Protein AF-A0A7R9Q9K4-F1 (afdb_monomer)

InterPro domains:
  IPR001978 Troponin [PF00992] (54-96)
  IPR038077 Troponin domain superfamily [G3DSA:1.20.5.350] (39-99)
  IPR038077 Troponin domain superfamily [SSF90250] (44-90)
  IPR050875 Troponin I [PTHR13738] (12-94)

Organism: NCBI:txid1979941

Mean predicted aligned error: 14.1 Å

Foldseek 3Di:
DVVVVVVVVVVVVVVVVVVVVVVVVVVVVVVVVVLVVVQVVVPPPDHSDDPVRVVVVVVVVVVVVVVVVVVVVVVVVVVVVVVCCVPVPDDDDCVDPDD

Structure (mmCIF, N/CA/C/O backbone):
data_AF-A0A7R9Q9K4-F1
#
_entry.id   AF-A0A7R9Q9K4-F1
#
loop_
_atom_site.group_PDB
_atom_site.id
_atom_site.type_symbol
_atom_site.label_atom_id
_atom_site.label_alt_id
_atom_site.label_comp_id
_atom_site.label_asym_id
_atom_site.label_entity_id
_atom_site.label_seq_id
_atom_site.pdbx_PDB_ins_code
_atom_site.Cartn_x
_atom_site.Cartn_y
_atom_site.Cartn_z
_atom_site.occupancy
_atom_site.B_iso_or_equiv
_atom_site.auth_seq_id
_atom_site.auth_comp_id
_atom_site.auth_asym_id
_atom_site.auth_atom_id
_atom_site.pdbx_PDB_model_num
ATOM 1 N N . MET A 1 1 ? 48.669 -16.720 12.145 1.00 60.19 1 MET A N 1
ATOM 2 C CA . MET A 1 1 ? 48.448 -16.623 10.674 1.00 60.19 1 MET A CA 1
ATOM 3 C C . MET A 1 1 ? 47.084 -17.123 10.159 1.00 60.19 1 MET A C 1
ATOM 5 O O . MET A 1 1 ? 46.622 -16.596 9.154 1.00 60.19 1 MET A O 1
ATOM 9 N N . LYS A 1 2 ? 46.405 -18.098 10.791 1.00 62.81 2 LYS A N 1
ATOM 10 C CA . LYS A 1 2 ? 45.112 -18.644 10.305 1.00 62.81 2 LYS A CA 1
ATOM 11 C C . LYS A 1 2 ? 43.936 -17.646 10.379 1.00 62.81 2 LYS A C 1
ATOM 13 O O . LYS A 1 2 ? 43.110 -17.607 9.475 1.00 62.81 2 LYS A O 1
ATOM 18 N N . TRP A 1 3 ? 43.912 -16.782 11.397 1.00 67.88 3 TRP A N 1
ATOM 19 C CA . TRP A 1 3 ? 42.855 -15.780 11.618 1.00 67.88 3 TRP A CA 1
ATOM 20 C C . TRP A 1 3 ? 42.795 -14.690 10.530 1.00 67.88 3 TRP A C 1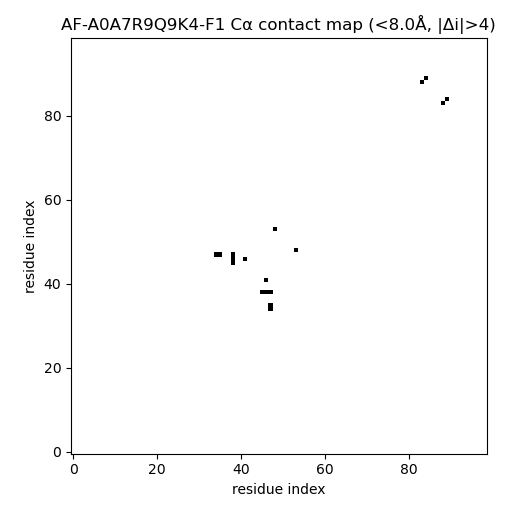
ATOM 22 O O . TRP A 1 3 ? 41.719 -14.340 10.054 1.00 67.88 3 TRP A O 1
ATOM 32 N N . VAL A 1 4 ? 43.955 -14.234 10.044 1.00 79.19 4 VAL A N 1
ATOM 33 C CA . VAL A 1 4 ? 44.054 -13.229 8.967 1.00 79.19 4 VAL A CA 1
ATOM 34 C C . VAL A 1 4 ? 43.469 -13.755 7.651 1.00 79.19 4 VAL A C 1
ATOM 36 O O . VAL A 1 4 ? 42.757 -13.033 6.957 1.00 79.19 4 VAL A O 1
ATOM 39 N N . ARG A 1 5 ? 43.701 -15.037 7.326 1.00 77.88 5 ARG A N 1
ATOM 40 C CA . ARG A 1 5 ? 43.128 -15.669 6.124 1.00 77.88 5 ARG A CA 1
ATOM 41 C C . ARG A 1 5 ? 41.606 -15.779 6.200 1.00 77.88 5 ARG A C 1
ATOM 43 O O . ARG A 1 5 ? 40.938 -15.515 5.208 1.00 77.88 5 ARG A O 1
ATOM 50 N N . ILE A 1 6 ? 41.063 -16.113 7.373 1.00 79.88 6 ILE A N 1
ATOM 51 C CA . ILE A 1 6 ? 39.611 -16.192 7.592 1.00 79.88 6 ILE A CA 1
ATOM 52 C C . ILE A 1 6 ? 38.967 -14.813 7.414 1.00 79.88 6 ILE A C 1
ATOM 54 O O . ILE A 1 6 ? 37.938 -14.699 6.753 1.00 79.88 6 ILE A O 1
ATOM 58 N N . ASN A 1 7 ? 39.578 -13.759 7.957 1.00 82.88 7 ASN A N 1
ATOM 59 C CA . ASN A 1 7 ? 39.040 -12.406 7.829 1.00 82.88 7 ASN A CA 1
ATOM 60 C C . ASN A 1 7 ? 39.090 -11.906 6.373 1.00 82.88 7 ASN A C 1
ATOM 62 O O . ASN A 1 7 ? 38.105 -11.386 5.854 1.00 82.88 7 ASN A O 1
ATOM 66 N N . LYS A 1 8 ? 40.191 -12.177 5.661 1.00 80.50 8 LYS A N 1
ATOM 67 C CA . LYS A 1 8 ? 40.324 -11.844 4.236 1.00 80.50 8 LYS A CA 1
ATOM 68 C C . LYS A 1 8 ? 39.328 -12.605 3.353 1.00 80.50 8 LYS A C 1
ATOM 70 O O . LYS A 1 8 ? 38.751 -12.017 2.446 1.00 80.50 8 LYS A O 1
ATOM 75 N N . ALA A 1 9 ? 39.058 -13.877 3.655 1.00 77.62 9 ALA A N 1
ATOM 76 C CA . ALA A 1 9 ? 38.014 -14.643 2.974 1.00 77.62 9 ALA A CA 1
ATOM 77 C C . ALA A 1 9 ? 36.620 -14.030 3.198 1.00 77.62 9 ALA A C 1
ATOM 79 O O . ALA A 1 9 ? 35.885 -13.829 2.237 1.00 77.62 9 ALA A O 1
ATOM 80 N N . LYS A 1 10 ? 36.282 -13.644 4.438 1.00 74.62 10 LYS A N 1
ATOM 81 C CA . LYS A 1 10 ? 35.009 -12.967 4.748 1.00 74.62 10 LYS A CA 1
ATOM 82 C C . LYS A 1 10 ? 34.863 -11.622 4.026 1.00 74.62 10 LYS A C 1
ATOM 84 O O . LYS A 1 10 ? 33.794 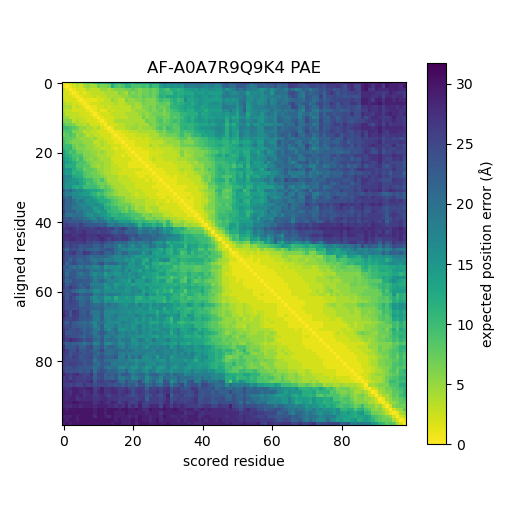-11.333 3.497 1.00 74.62 10 LYS A O 1
ATOM 89 N N . GLN A 1 11 ? 35.929 -10.823 3.964 1.00 73.44 11 GLN A N 1
ATOM 90 C CA . GLN A 1 11 ? 35.927 -9.561 3.217 1.00 73.44 11 GLN A CA 1
ATOM 91 C C . GLN A 1 11 ? 35.735 -9.778 1.709 1.00 73.44 11 GLN A C 1
ATOM 93 O O . GLN A 1 11 ? 34.960 -9.053 1.088 1.00 73.44 11 GLN A O 1
ATOM 98 N N . ASN A 1 12 ? 36.373 -10.800 1.133 1.00 76.56 12 ASN A N 1
ATOM 99 C CA . ASN A 1 12 ? 36.217 -11.138 -0.282 1.00 76.56 12 ASN A CA 1
ATOM 100 C C . ASN A 1 12 ? 34.797 -11.621 -0.616 1.00 76.56 12 ASN A C 1
ATOM 102 O O . ASN A 1 12 ? 34.240 -11.170 -1.612 1.00 76.56 12 ASN A O 1
ATOM 106 N N . LEU A 1 13 ? 34.187 -12.466 0.228 1.00 70.25 13 LEU A N 1
ATOM 107 C CA . LEU A 1 13 ? 32.785 -12.875 0.061 1.00 70.25 13 LEU A CA 1
ATOM 108 C C . LEU A 1 13 ? 31.840 -11.663 0.098 1.00 70.25 13 LEU A C 1
ATOM 110 O O . LEU A 1 13 ? 31.021 -11.505 -0.803 1.00 70.25 13 LEU A O 1
ATOM 114 N N . SER A 1 14 ? 32.013 -10.759 1.068 1.00 79.75 14 SER A N 1
ATOM 115 C CA . SER A 1 14 ? 31.197 -9.539 1.165 1.00 79.75 14 SER A CA 1
ATOM 116 C C . SER A 1 14 ? 31.374 -8.607 -0.042 1.00 79.75 14 SER A C 1
ATOM 118 O O . SER A 1 14 ? 30.412 -7.996 -0.510 1.00 79.75 14 SER A O 1
ATOM 120 N N . ALA A 1 15 ? 32.591 -8.501 -0.580 1.00 80.88 15 ALA A N 1
ATOM 121 C CA . ALA A 1 15 ? 32.851 -7.736 -1.795 1.00 80.88 15 ALA A CA 1
ATOM 122 C C . ALA A 1 15 ? 32.187 -8.380 -3.023 1.00 80.88 15 ALA A C 1
ATOM 124 O O . ALA A 1 15 ? 31.613 -7.680 -3.854 1.00 80.88 15 ALA A O 1
ATOM 125 N N . GLU A 1 16 ? 32.210 -9.706 -3.129 1.00 80.38 16 GLU A N 1
ATOM 126 C CA . GLU A 1 16 ? 31.570 -10.436 -4.223 1.00 80.38 16 GLU A CA 1
ATOM 127 C C . GLU A 1 16 ? 30.035 -10.329 -4.174 1.00 80.38 16 GLU A C 1
ATOM 129 O O . GLU A 1 16 ? 29.387 -10.169 -5.211 1.00 80.38 16 GLU A O 1
ATOM 134 N N . GLU A 1 17 ? 29.442 -10.343 -2.979 1.00 81.38 17 GLU A N 1
ATOM 135 C CA . GLU A 1 17 ? 28.007 -10.110 -2.772 1.00 81.38 17 GLU A CA 1
ATOM 136 C C . GLU A 1 17 ? 27.583 -8.700 -3.191 1.00 81.38 17 GLU A C 1
ATOM 138 O O . GLU A 1 17 ? 26.568 -8.543 -3.876 1.00 81.38 17 GLU A O 1
ATOM 143 N N . LYS A 1 18 ? 28.381 -7.683 -2.845 1.00 81.00 18 LYS A N 1
ATOM 144 C CA . LYS A 1 18 ? 28.151 -6.294 -3.270 1.00 81.00 18 LYS A CA 1
ATOM 145 C C . LYS A 1 18 ? 28.231 -6.149 -4.787 1.00 81.00 18 LYS A C 1
ATOM 147 O O . LYS A 1 18 ? 27.312 -5.597 -5.381 1.00 81.00 18 LYS A O 1
ATOM 152 N N . ARG A 1 19 ? 29.234 -6.753 -5.433 1.00 82.75 19 ARG A N 1
ATOM 153 C CA . ARG A 1 19 ? 29.349 -6.759 -6.905 1.00 82.75 19 ARG A CA 1
ATOM 154 C C . ARG A 1 19 ? 28.151 -7.441 -7.568 1.00 82.75 19 ARG A C 1
ATOM 156 O O . ARG A 1 19 ? 27.561 -6.892 -8.491 1.00 82.75 19 ARG A O 1
ATOM 163 N N . LYS A 1 20 ? 27.706 -8.588 -7.041 1.00 84.25 20 LYS A N 1
ATOM 164 C CA . LYS A 1 20 ? 26.491 -9.269 -7.524 1.00 84.25 20 LYS A CA 1
ATOM 165 C C . LYS A 1 20 ? 25.228 -8.425 -7.327 1.00 84.25 20 LYS A C 1
ATOM 167 O O . LYS A 1 20 ? 24.303 -8.533 -8.133 1.00 84.25 20 LYS A O 1
ATOM 172 N N . ALA A 1 21 ? 25.142 -7.631 -6.261 1.00 78.88 21 ALA A N 1
ATOM 173 C CA . ALA A 1 21 ? 24.024 -6.719 -6.026 1.00 78.88 21 ALA A CA 1
ATOM 174 C C . ALA A 1 21 ? 24.042 -5.538 -7.010 1.00 78.88 21 ALA A C 1
ATOM 176 O O . ALA A 1 21 ? 23.019 -5.266 -7.638 1.00 78.88 21 ALA A O 1
ATOM 177 N N . GLU A 1 22 ? 25.205 -4.923 -7.219 1.00 84.44 22 GLU A N 1
ATOM 178 C CA . GLU A 1 22 ? 25.422 -3.833 -8.177 1.00 84.44 22 GLU A CA 1
ATOM 179 C C . GLU A 1 22 ? 25.148 -4.275 -9.621 1.00 84.44 22 GLU A C 1
ATOM 181 O O . GLU A 1 22 ? 24.472 -3.570 -10.368 1.00 84.44 22 GLU A O 1
ATOM 186 N N . ASP A 1 23 ? 25.573 -5.480 -10.008 1.00 83.88 23 ASP A N 1
ATOM 187 C CA . ASP A 1 23 ? 25.289 -6.039 -11.334 1.00 83.88 23 ASP A CA 1
ATOM 188 C C . ASP A 1 23 ? 23.789 -6.282 -11.540 1.00 83.88 23 ASP A C 1
ATOM 190 O O . ASP A 1 23 ? 23.241 -6.040 -12.621 1.00 83.88 23 ASP A O 1
ATOM 194 N N . LYS A 1 24 ? 23.087 -6.748 -10.499 1.00 81.06 24 LYS A N 1
ATOM 195 C CA . LYS A 1 24 ? 21.624 -6.893 -10.529 1.00 81.06 24 LYS A CA 1
ATOM 196 C C . LYS A 1 24 ? 20.936 -5.533 -10.615 1.00 81.06 24 LYS A C 1
ATOM 198 O O . LYS A 1 24 ? 19.917 -5.420 -11.296 1.00 81.06 24 LYS A O 1
ATOM 203 N N . GLU A 1 25 ? 21.451 -4.524 -9.926 1.00 85.94 25 GLU A N 1
ATOM 204 C CA . GLU A 1 25 ? 20.906 -3.170 -9.942 1.00 85.94 25 GLU A CA 1
ATOM 205 C C . GLU A 1 25 ? 21.128 -2.483 -11.291 1.00 85.94 25 GLU A C 1
ATOM 207 O O . GLU A 1 25 ? 20.166 -1.961 -11.855 1.00 85.94 25 GLU A O 1
ATOM 212 N N . ARG A 1 26 ? 22.324 -2.602 -11.884 1.00 88.31 26 ARG A N 1
ATOM 213 C CA . ARG A 1 26 ? 22.596 -2.162 -13.262 1.00 88.31 26 ARG A CA 1
ATOM 214 C C . ARG A 1 26 ? 21.640 -2.800 -14.255 1.00 88.31 26 ARG A C 1
ATOM 216 O O . ARG A 1 26 ? 20.999 -2.080 -15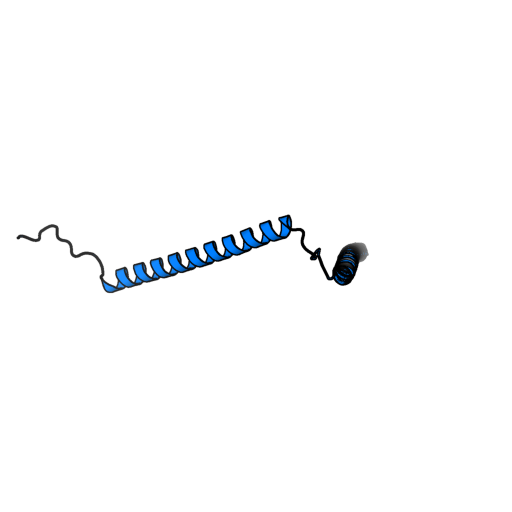.012 1.00 88.31 26 ARG A O 1
ATOM 223 N N . LYS A 1 27 ? 21.470 -4.126 -14.207 1.00 85.81 27 LYS A N 1
ATOM 224 C CA . LYS A 1 27 ? 20.534 -4.838 -15.096 1.00 85.81 27 LYS A CA 1
ATOM 225 C C . LYS A 1 27 ? 19.093 -4.355 -14.915 1.00 85.81 27 LYS A C 1
ATOM 227 O O . LYS A 1 27 ? 18.368 -4.187 -15.891 1.00 85.81 27 LYS A O 1
ATOM 232 N N . LYS A 1 28 ? 18.658 -4.092 -13.678 1.00 81.56 28 LYS A N 1
ATOM 233 C CA . LYS A 1 28 ? 17.324 -3.525 -13.405 1.00 81.56 28 LYS A CA 1
ATOM 234 C C . LYS A 1 28 ? 17.185 -2.096 -13.934 1.00 81.56 28 LYS A C 1
ATOM 236 O O . LYS A 1 28 ? 16.134 -1.766 -14.483 1.00 81.56 28 LYS A O 1
ATOM 241 N N . ALA A 1 29 ? 18.210 -1.263 -13.772 1.00 83.44 29 ALA A N 1
ATOM 242 C CA . ALA A 1 29 ? 18.230 0.115 -14.251 1.00 83.44 29 ALA A CA 1
ATOM 243 C C . ALA A 1 29 ? 18.219 0.179 -15.784 1.00 83.44 29 ALA A C 1
ATOM 245 O O . ALA A 1 29 ? 17.439 0.936 -16.353 1.00 83.44 29 ALA A O 1
ATOM 246 N N . GLU A 1 30 ? 18.986 -0.682 -16.449 1.00 85.81 30 GLU A N 1
ATOM 247 C CA . GLU A 1 30 ? 19.013 -0.810 -17.908 1.00 85.81 30 GLU A CA 1
ATOM 248 C C . GLU A 1 30 ? 17.649 -1.249 -18.458 1.00 85.81 30 GLU A C 1
ATOM 250 O O . GLU A 1 30 ? 17.092 -0.615 -19.356 1.00 85.81 30 GLU A O 1
ATOM 255 N N . VAL A 1 31 ? 17.042 -2.280 -17.858 1.00 81.88 31 VAL A N 1
ATOM 256 C CA . VAL A 1 31 ? 15.687 -2.720 -18.225 1.00 81.88 31 VAL A CA 1
ATOM 257 C C . VAL A 1 31 ? 14.673 -1.591 -18.025 1.00 81.88 31 VAL A C 1
ATOM 259 O O . VAL A 1 31 ? 13.774 -1.420 -18.850 1.00 81.88 31 VAL A O 1
ATOM 262 N N . ARG A 1 32 ? 14.813 -0.798 -16.958 1.00 79.25 32 ARG A N 1
ATOM 263 C CA . ARG A 1 32 ? 13.946 0.354 -16.686 1.00 79.25 32 ARG A CA 1
ATOM 264 C C . ARG A 1 32 ? 14.121 1.457 -17.731 1.00 79.25 32 ARG A C 1
ATOM 266 O O . ARG A 1 32 ? 13.111 1.934 -18.242 1.00 79.25 32 ARG A O 1
ATOM 273 N N . ALA A 1 33 ? 15.358 1.803 -18.075 1.00 82.38 33 ALA A N 1
ATOM 274 C CA . ALA A 1 33 ? 15.678 2.812 -19.080 1.00 82.38 33 ALA A CA 1
ATOM 275 C C . ALA A 1 33 ? 15.134 2.415 -20.461 1.00 82.38 33 ALA A C 1
ATOM 277 O O . ALA A 1 33 ? 14.415 3.192 -21.086 1.00 82.38 33 ALA A O 1
ATOM 278 N N . ARG A 1 34 ? 15.343 1.158 -20.877 1.00 81.75 34 ARG A N 1
ATOM 279 C CA . ARG A 1 34 ? 14.818 0.621 -22.144 1.00 81.75 34 ARG A CA 1
ATOM 280 C C . ARG A 1 34 ? 13.289 0.677 -22.218 1.00 81.75 34 ARG A C 1
ATOM 282 O O . ARG A 1 34 ? 12.716 0.986 -23.261 1.00 81.75 34 ARG A O 1
ATOM 289 N N . LEU A 1 35 ? 12.607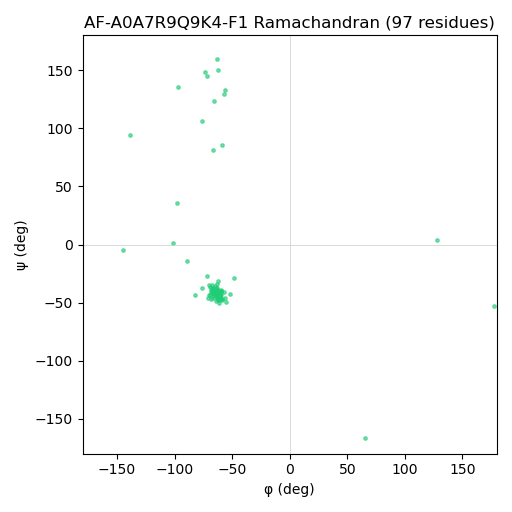 0.360 -21.114 1.00 71.81 35 LEU A N 1
ATOM 290 C CA . LEU A 1 35 ? 11.144 0.430 -21.046 1.00 71.81 35 LEU A CA 1
ATOM 291 C C . LEU A 1 35 ? 10.627 1.875 -21.060 1.00 71.81 35 LEU A C 1
ATOM 293 O O . LEU A 1 35 ? 9.565 2.131 -21.630 1.00 71.81 35 LEU A O 1
ATOM 297 N N . GLU A 1 36 ? 11.351 2.808 -20.445 1.00 71.25 36 GLU A N 1
ATOM 298 C CA . GLU A 1 36 ? 11.009 4.229 -20.447 1.00 71.25 36 GLU A CA 1
ATOM 299 C C . GLU A 1 36 ? 11.184 4.852 -21.837 1.00 71.25 36 GLU A C 1
ATOM 301 O O . GLU A 1 36 ? 10.295 5.561 -22.310 1.00 71.25 36 GLU A O 1
ATOM 306 N N . GLU A 1 37 ? 12.272 4.530 -22.530 1.00 73.19 37 GLU A N 1
ATOM 307 C CA . GLU A 1 37 ? 12.544 4.984 -23.894 1.00 73.19 37 GLU A CA 1
ATOM 308 C C . GLU A 1 37 ? 11.493 4.461 -24.888 1.00 73.19 37 GLU A C 1
ATOM 310 O O . GLU A 1 37 ? 10.882 5.239 -25.627 1.00 73.19 37 GLU A O 1
ATOM 315 N N . ALA A 1 38 ? 11.160 3.167 -24.817 1.00 70.31 38 ALA A N 1
ATOM 316 C CA . ALA A 1 38 ? 10.098 2.572 -25.630 1.00 70.31 38 ALA A CA 1
ATOM 317 C C . ALA A 1 38 ? 8.707 3.175 -25.340 1.00 70.31 38 ALA A C 1
ATOM 319 O O . ALA A 1 38 ? 7.861 3.254 -26.236 1.00 70.31 38 ALA A O 1
ATOM 320 N N . ALA A 1 39 ? 8.452 3.612 -24.102 1.00 64.94 39 ALA A N 1
ATOM 321 C CA . ALA A 1 39 ? 7.214 4.295 -23.727 1.00 64.94 39 ALA A CA 1
ATOM 322 C C . ALA A 1 39 ? 7.183 5.757 -24.207 1.00 64.94 39 ALA A C 1
ATOM 324 O O . ALA A 1 39 ? 6.131 6.226 -24.648 1.00 64.94 39 ALA A O 1
ATOM 325 N N . ARG A 1 40 ? 8.323 6.464 -24.176 1.00 63.66 40 ARG A N 1
ATOM 326 C CA . ARG A 1 40 ? 8.476 7.829 -24.716 1.00 63.66 40 ARG A CA 1
ATOM 327 C C . ARG A 1 40 ? 8.299 7.862 -26.237 1.00 63.66 40 ARG A C 1
ATOM 329 O O . ARG A 1 40 ? 7.700 8.808 -26.740 1.00 63.66 40 ARG A O 1
ATOM 336 N N . ALA A 1 41 ? 8.742 6.825 -26.949 1.00 65.06 41 ALA A N 1
ATOM 337 C CA . ALA A 1 41 ? 8.541 6.684 -28.394 1.00 65.06 41 ALA A CA 1
ATOM 338 C C . ALA A 1 41 ? 7.082 6.355 -28.773 1.00 65.06 41 ALA A C 1
ATOM 340 O O . ALA A 1 41 ? 6.616 6.721 -29.847 1.00 65.06 41 ALA A O 1
ATOM 341 N N . LYS A 1 42 ? 6.317 5.711 -27.877 1.00 61.47 42 LYS A N 1
ATOM 342 C CA . LYS A 1 42 ? 4.893 5.365 -28.074 1.00 61.47 42 LYS A CA 1
ATOM 343 C C . LYS A 1 42 ? 3.934 6.368 -27.424 1.00 61.47 42 LYS A C 1
ATOM 345 O O . LYS A 1 42 ? 2.861 5.983 -26.940 1.00 61.47 42 LYS A O 1
ATOM 350 N N . LYS A 1 43 ? 4.303 7.655 -27.434 1.00 55.53 43 LYS A N 1
ATOM 351 C CA . LYS A 1 43 ? 3.445 8.800 -27.080 1.00 55.53 43 LYS A CA 1
ATOM 352 C C . LYS A 1 43 ? 2.221 8.834 -27.999 1.00 55.53 43 LYS A C 1
ATOM 354 O O . LYS A 1 43 ? 2.213 9.466 -29.043 1.00 55.53 43 LYS A O 1
ATOM 359 N N . GLY A 1 44 ? 1.186 8.094 -27.627 1.00 58.38 44 GLY A N 1
ATOM 360 C CA . GLY A 1 44 ? -0.080 8.122 -28.342 1.00 58.38 44 GLY A CA 1
ATOM 361 C C . GLY A 1 44 ? -1.105 7.153 -27.784 1.00 58.38 44 GLY A C 1
ATOM 362 O O . GLY A 1 44 ? -2.220 7.572 -27.501 1.00 58.38 44 GLY A O 1
ATOM 363 N N . LYS A 1 45 ? -0.774 5.857 -27.629 1.00 56.97 45 LYS A N 1
ATOM 364 C CA . LYS A 1 45 ? -1.832 4.841 -27.399 1.00 56.97 45 LYS A CA 1
ATOM 365 C C . LYS A 1 45 ? -1.509 3.661 -26.463 1.00 56.97 45 LYS A C 1
ATOM 367 O O . LYS A 1 45 ? -2.416 2.897 -26.149 1.00 56.97 45 LYS A O 1
ATOM 372 N N . LYS A 1 46 ? -0.282 3.496 -25.946 1.00 56.84 46 LYS A N 1
ATOM 373 C CA . LYS A 1 46 ? 0.054 2.421 -24.978 1.00 56.84 46 LYS A CA 1
ATOM 374 C C . LYS A 1 46 ? 0.971 2.946 -23.872 1.00 56.84 46 LYS A C 1
ATOM 376 O O . LYS A 1 46 ? 2.183 2.986 -24.029 1.00 56.84 46 LYS A O 1
ATOM 381 N N . GLY A 1 47 ? 0.377 3.367 -22.755 1.00 66.94 47 GLY A N 1
ATOM 382 C CA . GLY A 1 47 ? 1.132 3.762 -21.563 1.00 66.94 47 GLY A CA 1
ATOM 383 C C . GLY A 1 47 ? 1.940 2.599 -20.971 1.00 66.94 47 GLY A C 1
ATOM 384 O O . GLY A 1 47 ? 1.621 1.435 -21.191 1.00 66.94 47 GLY A O 1
ATOM 385 N N . PHE A 1 48 ? 2.954 2.931 -20.169 1.00 70.81 48 PHE A N 1
ATOM 386 C CA . PHE A 1 48 ? 3.882 2.002 -19.499 1.00 70.81 48 PHE A CA 1
ATOM 387 C C . PHE A 1 48 ? 3.211 0.828 -18.755 1.00 70.81 48 PHE A C 1
ATOM 389 O O . PHE A 1 48 ? 3.782 -0.250 -18.610 1.00 70.81 48 PHE A O 1
ATOM 396 N N . MET A 1 49 ? 1.982 1.022 -18.271 1.00 77.31 49 MET A N 1
ATOM 397 C CA . MET A 1 49 ? 1.193 -0.035 -17.643 1.00 77.31 49 MET A CA 1
ATOM 398 C C . MET A 1 49 ? 0.217 -0.677 -18.625 1.00 77.31 49 MET A C 1
ATOM 400 O O . MET A 1 49 ? -0.561 0.023 -19.276 1.00 77.31 49 MET A O 1
ATOM 404 N N . THR A 1 50 ? 0.151 -2.010 -18.601 1.00 81.38 50 THR A N 1
ATOM 405 C CA . THR A 1 50 ? -0.933 -2.751 -19.252 1.00 81.38 50 THR A CA 1
ATOM 406 C C . THR A 1 50 ? -2.290 -2.404 -18.616 1.00 81.38 50 THR A C 1
ATOM 408 O O . THR A 1 50 ? -2.349 -2.079 -17.418 1.00 81.38 50 THR A O 1
ATOM 411 N N . PRO A 1 51 ? -3.396 -2.460 -19.382 1.00 81.50 51 PRO A N 1
ATOM 412 C CA . PRO A 1 51 ? -4.740 -2.204 -18.862 1.00 81.50 51 PRO A CA 1
ATOM 413 C C . PRO A 1 51 ? -5.080 -3.040 -17.619 1.00 81.50 51 PRO A C 1
ATOM 415 O O . PRO A 1 51 ? -5.570 -2.485 -16.630 1.00 81.50 51 PRO A O 1
ATOM 418 N N . ASP A 1 52 ? -4.718 -4.325 -17.614 1.00 80.44 52 ASP A N 1
ATOM 419 C CA . ASP A 1 52 ? -4.968 -5.245 -16.495 1.00 80.44 52 ASP A CA 1
ATOM 420 C C . ASP A 1 52 ? -4.181 -4.872 -15.245 1.00 80.44 52 ASP A C 1
ATOM 422 O O . ASP A 1 52 ? -4.730 -4.797 -14.141 1.00 80.44 52 ASP A O 1
ATOM 426 N N . ARG A 1 53 ? -2.897 -4.534 -15.410 1.00 82.19 53 ARG A N 1
ATOM 427 C CA . ARG A 1 53 ? -2.057 -4.099 -14.291 1.00 82.19 53 ARG A CA 1
ATOM 428 C C . ARG A 1 53 ? -2.574 -2.788 -13.705 1.00 82.19 53 ARG A C 1
ATOM 430 O O . ARG A 1 53 ? -2.588 -2.626 -12.486 1.00 82.19 53 ARG A O 1
ATOM 437 N N . LYS A 1 54 ? -3.056 -1.869 -14.548 1.00 84.31 54 LYS A N 1
ATOM 438 C CA . LYS A 1 54 ? -3.661 -0.604 -14.107 1.00 84.31 54 LYS A CA 1
ATOM 439 C C . LYS A 1 54 ? -4.995 -0.838 -13.386 1.00 84.31 54 LYS A C 1
ATOM 441 O O . LYS A 1 54 ? -5.268 -0.187 -12.379 1.00 84.31 54 LYS A O 1
ATOM 446 N N . LYS A 1 55 ? -5.823 -1.783 -13.852 1.00 87.12 55 LYS A N 1
ATOM 447 C CA . LYS A 1 55 ? -7.057 -2.213 -13.167 1.00 87.12 55 LYS A CA 1
ATOM 448 C C . LYS A 1 55 ? -6.748 -2.793 -11.780 1.00 87.12 55 LYS A C 1
ATOM 450 O O . LYS A 1 55 ? -7.356 -2.350 -10.806 1.00 87.12 55 LYS A O 1
ATOM 455 N N . LYS A 1 56 ? -5.755 -3.683 -11.674 1.00 92.69 56 LYS A N 1
ATOM 456 C CA . LYS A 1 56 ? -5.308 -4.269 -10.399 1.00 92.69 56 LYS A CA 1
ATOM 457 C C . LYS A 1 56 ? -4.775 -3.211 -9.431 1.00 92.69 56 LYS A C 1
ATOM 459 O O . LYS A 1 56 ? -5.213 -3.174 -8.285 1.00 92.69 56 LYS A O 1
ATOM 464 N N . LEU A 1 57 ? -3.908 -2.310 -9.899 1.00 93.31 57 LEU A N 1
ATOM 465 C CA . LEU A 1 57 ? -3.353 -1.235 -9.071 1.00 93.31 57 LEU A CA 1
ATOM 466 C C . LEU A 1 57 ? -4.451 -0.330 -8.499 1.00 93.31 57 LEU A C 1
ATOM 468 O O . LEU A 1 57 ? -4.473 -0.074 -7.300 1.00 93.31 57 LEU A O 1
ATOM 472 N N . ARG A 1 58 ? -5.408 0.096 -9.333 1.00 94.44 58 ARG A N 1
ATOM 473 C CA . ARG A 1 58 ? -6.543 0.915 -8.876 1.00 94.44 58 ARG A CA 1
ATOM 474 C C . ARG A 1 58 ? -7.381 0.213 -7.811 1.00 94.44 58 ARG A C 1
ATOM 476 O O . ARG A 1 58 ? -7.807 0.860 -6.863 1.00 94.44 58 ARG A O 1
ATOM 483 N N . SER A 1 59 ? -7.614 -1.092 -7.954 1.00 94.00 59 SER A N 1
ATOM 484 C CA . SER A 1 59 ? -8.336 -1.867 -6.941 1.00 94.00 59 SER A CA 1
ATOM 485 C C . SER A 1 59 ? -7.583 -1.900 -5.609 1.00 94.00 59 SER A C 1
ATOM 487 O O . SER A 1 59 ? -8.195 -1.647 -4.576 1.00 94.00 59 SER A O 1
ATOM 489 N N . LEU A 1 60 ? -6.267 -2.142 -5.627 1.00 95.88 60 LEU A N 1
ATOM 490 C CA . LEU A 1 60 ? -5.443 -2.172 -4.413 1.00 95.88 60 LEU A CA 1
ATOM 491 C C . LEU A 1 60 ? -5.427 -0.822 -3.690 1.00 95.88 60 LEU A C 1
ATOM 493 O O . LEU A 1 60 ? -5.611 -0.783 -2.479 1.00 95.88 60 LEU A O 1
ATOM 497 N N . LEU A 1 61 ? -5.276 0.277 -4.430 1.00 95.56 61 LEU A N 1
ATOM 498 C CA . LEU A 1 61 ? -5.272 1.621 -3.849 1.00 95.56 61 LEU A CA 1
ATOM 499 C C . LEU A 1 61 ? -6.618 1.972 -3.202 1.00 95.56 61 LEU A C 1
ATOM 501 O O . LEU A 1 61 ? -6.637 2.484 -2.089 1.00 95.56 61 LEU A O 1
ATOM 505 N N . ARG A 1 62 ? -7.746 1.641 -3.849 1.00 97.00 62 ARG A N 1
ATOM 506 C CA . ARG A 1 62 ? -9.080 1.859 -3.259 1.00 97.00 62 ARG A CA 1
ATOM 507 C C . ARG A 1 62 ? -9.329 0.991 -2.030 1.00 97.00 62 ARG A C 1
ATOM 509 O O . ARG A 1 62 ? -9.903 1.479 -1.067 1.00 97.00 62 ARG A O 1
ATOM 516 N N . LYS A 1 63 ? -8.896 -0.274 -2.055 1.00 96.62 63 LYS A N 1
AT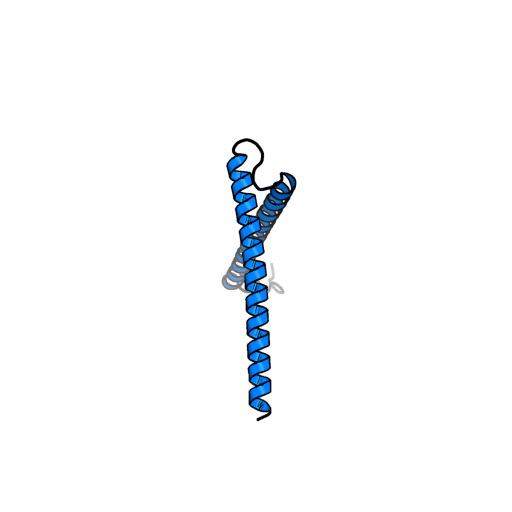OM 517 C CA . LYS A 1 63 ? -8.991 -1.172 -0.893 1.00 96.62 63 LYS A CA 1
ATOM 518 C C . LYS A 1 63 ? -8.201 -0.623 0.290 1.00 96.62 63 LYS A C 1
ATOM 520 O O . LYS A 1 63 ? -8.747 -0.561 1.381 1.00 96.62 63 LYS A O 1
ATOM 525 N N . LYS A 1 64 ? -6.970 -0.160 0.050 1.00 96.12 64 LYS A N 1
ATOM 526 C CA . LYS A 1 64 ? -6.137 0.462 1.083 1.00 96.12 64 LYS A CA 1
ATOM 527 C C . LYS A 1 64 ? -6.791 1.725 1.655 1.00 96.12 64 LYS A C 1
ATOM 529 O O . LYS A 1 64 ? -6.874 1.860 2.865 1.00 96.12 64 LYS A O 1
ATOM 534 N N . ALA A 1 65 ? -7.311 2.603 0.797 1.00 96.00 65 ALA A N 1
ATOM 535 C CA . ALA A 1 65 ? -8.004 3.811 1.245 1.00 96.00 65 ALA A CA 1
ATOM 536 C C . ALA A 1 65 ? -9.261 3.493 2.079 1.00 96.00 65 ALA A C 1
ATOM 538 O O . ALA A 1 65 ? -9.511 4.142 3.089 1.00 96.00 65 ALA A O 1
ATOM 539 N N . ALA A 1 66 ? -10.036 2.475 1.687 1.00 95.94 66 ALA A N 1
ATOM 540 C CA . ALA A 1 66 ? -11.202 2.034 2.450 1.00 95.94 66 ALA A CA 1
ATOM 541 C C . ALA A 1 66 ? -10.818 1.424 3.810 1.00 95.94 66 ALA A C 1
ATOM 543 O O . ALA A 1 66 ? -11.499 1.668 4.804 1.00 95.94 66 ALA A O 1
ATOM 544 N N . GLU A 1 67 ? -9.730 0.651 3.863 1.00 94.75 67 GLU A N 1
ATOM 545 C CA . GLU A 1 67 ? -9.200 0.083 5.106 1.00 94.75 67 GLU A CA 1
ATOM 546 C C . GLU A 1 67 ? -8.722 1.180 6.067 1.00 94.75 67 GLU A C 1
ATOM 548 O O . GLU A 1 67 ? -9.120 1.183 7.232 1.00 94.75 67 GLU A O 1
ATOM 553 N N . GLU A 1 68 ? -7.926 2.138 5.581 1.00 92.44 68 GLU A N 1
ATOM 554 C CA . GLU A 1 68 ? -7.440 3.264 6.390 1.00 92.44 68 GLU A CA 1
ATOM 555 C C . GLU A 1 68 ? -8.602 4.106 6.935 1.00 92.44 68 GLU A C 1
ATOM 557 O O . GLU A 1 68 ? -8.625 4.408 8.129 1.00 92.44 68 GLU A O 1
ATOM 56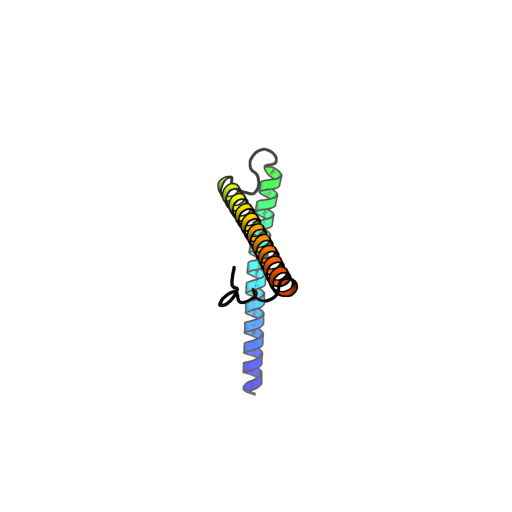2 N N . LEU A 1 69 ? -9.621 4.386 6.112 1.00 92.81 69 LEU A N 1
ATOM 563 C CA . LEU A 1 69 ? -10.815 5.115 6.548 1.00 92.81 69 LEU A CA 1
ATOM 564 C C . LEU A 1 69 ? -11.589 4.365 7.644 1.00 92.81 69 LEU A C 1
ATOM 566 O O . LEU A 1 69 ? -12.005 4.969 8.633 1.00 92.81 69 LEU A O 1
ATOM 570 N N . LYS A 1 70 ? -11.782 3.048 7.493 1.00 94.25 70 LYS A N 1
ATOM 571 C CA . LYS A 1 70 ? -12.484 2.230 8.495 1.00 94.25 70 LYS A CA 1
ATOM 572 C C . LYS A 1 70 ? -11.719 2.197 9.820 1.00 94.25 70 LYS A C 1
ATOM 574 O O . LYS A 1 70 ? -12.321 2.352 10.879 1.00 94.25 70 LYS A O 1
ATOM 579 N N . ARG A 1 71 ? -10.392 2.070 9.759 1.00 94.62 71 ARG A N 1
ATOM 580 C CA . ARG A 1 71 ? -9.518 2.070 10.939 1.00 94.62 71 ARG A CA 1
ATOM 581 C C . ARG A 1 71 ? -9.584 3.391 11.706 1.00 94.62 71 ARG A C 1
ATOM 583 O O . ARG A 1 71 ? -9.601 3.393 12.934 1.00 94.62 71 ARG A O 1
ATOM 590 N N . GLU A 1 72 ? -9.651 4.513 10.995 1.00 92.62 72 GLU A N 1
ATOM 591 C CA . GLU A 1 72 ? -9.804 5.830 11.615 1.00 92.62 72 GLU A CA 1
ATOM 592 C C . GLU A 1 72 ? -11.183 6.004 12.270 1.00 92.62 72 GLU A C 1
ATOM 594 O O . GLU A 1 72 ? -11.276 6.508 13.393 1.00 92.62 72 GLU A O 1
ATOM 599 N N . GLN A 1 73 ? -12.251 5.528 11.620 1.00 94.38 73 GLN A N 1
ATOM 600 C CA . GLN A 1 73 ? -13.595 5.517 12.209 1.00 94.38 73 GLN A CA 1
ATOM 601 C C . GLN A 1 73 ? -13.648 4.683 13.492 1.00 94.38 73 GLN A C 1
ATOM 603 O O . GLN A 1 73 ? -14.223 5.128 14.486 1.00 94.38 73 GLN A O 1
ATOM 608 N N . GLU A 1 74 ? -13.029 3.502 13.491 1.00 93.06 74 GLU A N 1
ATOM 609 C CA . GLU A 1 74 ? -12.949 2.625 14.661 1.00 93.06 74 GLU A CA 1
ATOM 610 C C . GLU A 1 74 ? -12.188 3.292 15.812 1.00 93.06 74 GLU A C 1
ATOM 612 O O . GLU A 1 74 ? -12.700 3.313 16.933 1.00 93.06 74 GLU A O 1
ATOM 617 N N . ARG A 1 75 ? -11.047 3.941 15.531 1.00 94.88 75 ARG A N 1
ATOM 618 C CA . ARG A 1 75 ? -10.287 4.703 16.538 1.00 94.88 75 ARG A CA 1
ATOM 619 C C . ARG A 1 75 ? -11.128 5.822 17.150 1.00 94.88 75 ARG A C 1
ATOM 621 O O . ARG A 1 75 ? -11.225 5.935 18.368 1.00 94.88 75 ARG A O 1
ATOM 628 N N . LYS A 1 76 ? -11.803 6.614 16.314 1.00 95.38 76 LYS A N 1
ATOM 629 C CA . LYS A 1 76 ? -12.670 7.706 16.778 1.00 95.38 76 LYS A CA 1
ATOM 630 C C . LYS A 1 76 ? -13.867 7.186 17.581 1.00 95.38 76 LYS A C 1
ATOM 632 O O . LYS A 1 76 ? -14.276 7.810 18.559 1.00 95.38 76 LYS A O 1
ATOM 637 N N . ALA A 1 77 ? -14.439 6.046 17.192 1.00 94.94 77 ALA A N 1
ATOM 638 C CA . ALA A 1 77 ? -15.542 5.414 17.912 1.00 94.94 77 ALA A CA 1
ATOM 639 C C . ALA A 1 77 ? -15.100 4.847 19.270 1.00 94.94 77 ALA A C 1
ATOM 641 O O . ALA A 1 77 ? -15.861 4.908 20.237 1.00 94.94 77 ALA A O 1
ATOM 642 N N . GLU A 1 78 ? -13.890 4.301 19.361 1.00 94.19 78 GLU A N 1
ATOM 643 C CA . GLU A 1 78 ? -13.288 3.846 20.614 1.00 94.19 78 GLU A CA 1
ATOM 644 C C . GLU A 1 78 ? -12.963 5.018 21.546 1.00 94.19 78 GLU A C 1
ATOM 646 O O . GLU A 1 78 ? -13.383 5.009 22.703 1.00 94.19 78 GLU A O 1
ATOM 651 N N . GLU A 1 79 ? -12.330 6.075 21.034 1.00 94.12 79 GLU A N 1
ATOM 652 C CA . GLU A 1 79 ? -12.088 7.316 21.778 1.00 94.12 79 GLU A CA 1
ATOM 653 C C . GLU A 1 79 ? -13.403 7.906 22.303 1.00 94.12 79 GLU A C 1
ATOM 655 O O . GLU A 1 79 ? -13.516 8.232 23.485 1.00 94.12 79 GLU A O 1
ATOM 660 N N . ARG A 1 80 ? -14.443 7.964 21.461 1.00 94.19 80 ARG A N 1
ATOM 661 C CA . ARG A 1 80 ? -15.781 8.404 21.875 1.00 94.19 80 ARG A CA 1
ATOM 662 C C . ARG A 1 80 ? -16.348 7.519 22.984 1.00 94.19 80 ARG A C 1
ATOM 664 O O . ARG A 1 80 ? -16.906 8.051 23.941 1.00 94.19 80 ARG A O 1
ATOM 671 N N . ARG A 1 81 ? -16.216 6.192 22.881 1.00 91.31 81 ARG A N 1
ATOM 672 C CA . ARG A 1 81 ? -16.659 5.253 23.927 1.00 91.31 81 ARG A CA 1
ATOM 673 C C . ARG A 1 81 ? -15.911 5.475 25.241 1.00 91.31 81 ARG A C 1
ATOM 675 O O . ARG A 1 81 ? -16.554 5.527 26.287 1.00 91.31 81 ARG A O 1
ATOM 682 N N . LYS A 1 82 ? -14.595 5.689 25.188 1.00 93.12 82 LYS A N 1
ATOM 683 C CA . LYS A 1 82 ? -13.764 6.001 26.358 1.00 93.12 82 LYS A CA 1
ATOM 684 C C . LYS A 1 82 ? -14.186 7.313 27.020 1.00 93.12 82 LYS A C 1
ATOM 686 O O . LYS A 1 82 ? -14.382 7.339 28.231 1.00 93.12 82 LYS A O 1
ATOM 691 N N . ILE A 1 83 ? -14.385 8.374 26.235 1.00 93.88 83 ILE A N 1
ATOM 692 C CA . ILE A 1 83 ? -14.829 9.685 26.735 1.00 93.88 83 ILE A CA 1
ATOM 693 C C . ILE A 1 83 ? -16.210 9.580 27.382 1.00 93.88 83 ILE A C 1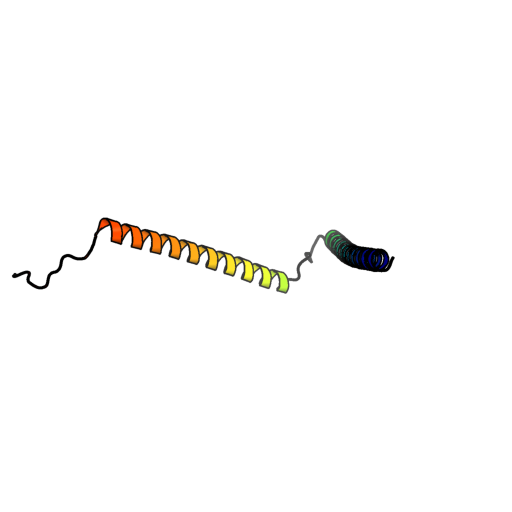
ATOM 695 O O . ILE A 1 83 ? -16.424 10.145 28.450 1.00 93.88 83 ILE A O 1
ATOM 699 N N . ILE A 1 84 ? -17.147 8.859 26.758 1.00 91.25 84 ILE A N 1
ATOM 700 C CA . ILE A 1 84 ? -18.477 8.647 27.336 1.00 91.25 84 ILE A CA 1
ATOM 701 C C . ILE A 1 84 ? -18.349 7.914 28.669 1.00 91.25 84 ILE A C 1
ATOM 703 O O . ILE A 1 84 ? -18.851 8.427 29.658 1.00 91.25 84 ILE A O 1
ATOM 707 N N . GLY A 1 85 ? -17.612 6.801 28.730 1.00 90.19 85 GLY A N 1
ATOM 708 C CA . GLY A 1 85 ? -17.405 6.064 29.982 1.00 90.19 85 GLY A CA 1
ATOM 709 C C . GLY A 1 85 ? -16.793 6.922 31.094 1.00 90.19 85 GLY A C 1
ATOM 710 O O . GLY A 1 85 ? -17.250 6.866 32.232 1.00 90.19 85 GLY A O 1
ATOM 711 N N . GLN A 1 86 ? -15.820 7.775 30.758 1.00 88.62 86 GLN A N 1
ATOM 712 C CA . GLN A 1 86 ? -15.223 8.721 31.705 1.00 88.62 86 GLN A CA 1
ATOM 713 C C . GLN A 1 86 ? -16.209 9.800 32.178 1.00 88.62 86 GLN A C 1
ATOM 715 O O . GLN A 1 86 ? -16.155 10.197 33.337 1.00 88.62 86 GLN A O 1
ATOM 720 N N . ARG A 1 87 ? -17.096 10.289 31.300 1.00 90.50 87 ARG A N 1
ATOM 721 C CA . ARG A 1 87 ? -18.044 11.371 31.621 1.00 90.50 87 ARG A CA 1
ATOM 722 C C . ARG A 1 87 ? -19.300 10.892 32.339 1.00 90.50 87 ARG A C 1
ATOM 724 O O . ARG A 1 87 ? -19.761 11.569 33.248 1.00 90.50 87 ARG A O 1
ATOM 731 N N . THR A 1 88 ? -19.894 9.786 31.899 1.00 84.62 88 THR A N 1
ATOM 732 C CA . THR A 1 88 ? -21.181 9.307 32.427 1.00 84.62 88 THR A CA 1
ATOM 733 C C . THR A 1 88 ? -21.025 8.378 33.628 1.00 84.62 88 THR A C 1
ATOM 735 O O . THR A 1 88 ? -22.011 8.139 34.316 1.00 84.62 88 THR A O 1
ATOM 738 N N . GLY A 1 89 ? -19.815 7.869 33.894 1.00 79.81 89 GLY A N 1
ATOM 739 C CA . GLY A 1 89 ? -19.547 6.961 35.010 1.00 79.81 89 GLY A CA 1
ATOM 740 C C . GLY A 1 89 ? -20.253 5.606 34.877 1.00 79.81 89 GLY A C 1
ATOM 741 O O . GLY A 1 89 ? -20.744 5.236 33.805 1.00 79.81 89 GLY A O 1
ATOM 742 N N . SER A 1 90 ? -20.285 4.840 35.970 1.00 76.44 90 SER A N 1
ATOM 743 C CA . SER A 1 90 ? -21.066 3.604 36.063 1.00 76.44 90 SER A CA 1
ATOM 744 C C . SER A 1 90 ? -22.563 3.915 36.149 1.00 76.44 90 SER A C 1
ATOM 746 O O . SER A 1 90 ? -22.977 4.912 36.741 1.00 76.44 90 SER A O 1
ATOM 748 N N . LYS A 1 91 ? -23.395 3.050 35.551 1.00 78.88 91 LYS A N 1
ATOM 749 C CA . LYS A 1 91 ? -24.854 3.155 35.690 1.00 78.88 91 LYS A CA 1
ATOM 750 C C . LYS A 1 91 ? -25.210 3.135 37.177 1.00 78.88 91 LYS A C 1
ATOM 752 O O . LYS A 1 91 ? -24.709 2.280 37.907 1.00 78.88 91 LYS A O 1
ATOM 757 N N . LYS A 1 92 ? -26.075 4.060 37.607 1.00 76.44 92 LYS A N 1
ATOM 758 C CA . LYS A 1 92 ? -26.631 4.028 38.963 1.00 76.44 92 LYS A CA 1
ATOM 759 C C . LYS A 1 92 ? -27.332 2.676 39.168 1.00 76.44 92 LYS A C 1
ATOM 761 O O . LYS A 1 92 ? -28.113 2.295 38.294 1.00 76.44 92 LYS A O 1
ATOM 766 N N . PRO A 1 93 ? -27.046 1.948 40.258 1.00 76.31 93 PRO A N 1
ATOM 767 C CA . PRO A 1 93 ? -27.740 0.704 40.555 1.00 76.31 93 PRO A CA 1
ATOM 768 C C . PRO A 1 93 ? -29.214 1.013 40.843 1.00 76.31 93 PRO A C 1
ATOM 770 O O . PRO A 1 93 ? -29.516 1.844 41.694 1.00 76.31 93 PRO A O 1
ATOM 773 N N . THR A 1 94 ? -30.120 0.382 40.094 1.00 76.12 94 THR A N 1
ATOM 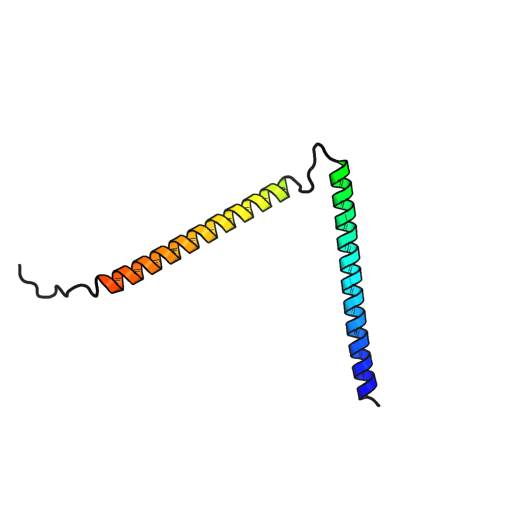774 C CA . THR A 1 94 ? -31.582 0.524 40.240 1.00 76.12 94 THR A CA 1
ATOM 775 C C . THR A 1 94 ? -32.223 -0.652 40.982 1.00 76.12 94 THR A C 1
ATOM 777 O O . THR A 1 94 ? -33.434 -0.663 41.167 1.00 76.12 94 THR A O 1
ATOM 780 N N . GLU A 1 95 ? -31.420 -1.627 41.416 1.00 73.56 95 GLU A N 1
ATOM 781 C CA . GLU A 1 95 ? -31.821 -2.758 42.263 1.00 73.56 95 GLU A CA 1
ATOM 782 C C . GLU A 1 95 ? -32.222 -2.233 43.656 1.00 73.56 95 GLU A C 1
ATOM 784 O O . GLU A 1 95 ? -31.402 -2.171 44.569 1.00 73.56 95 GLU A O 1
ATOM 789 N N . GLY A 1 96 ? -33.458 -1.745 43.791 1.00 70.00 96 GLY A N 1
ATOM 790 C CA . GLY A 1 96 ? -33.997 -1.159 45.0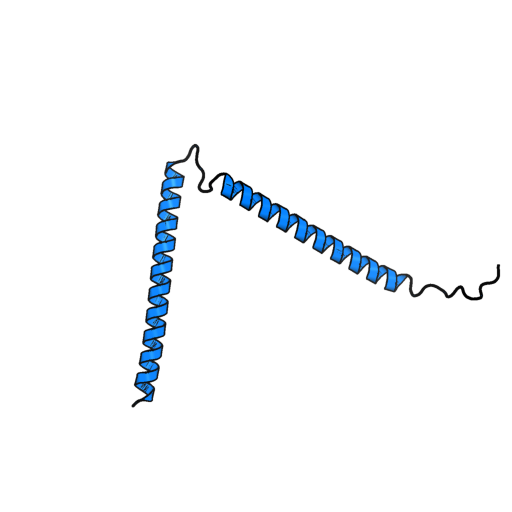27 1.00 70.00 96 GLY A CA 1
ATOM 791 C C . GLY A 1 96 ? -34.624 0.231 44.880 1.00 70.00 96 GLY A C 1
ATOM 792 O O . GLY A 1 96 ? -35.030 0.813 45.885 1.00 70.00 96 GLY A O 1
ATOM 793 N N . ALA A 1 97 ? -34.718 0.785 43.666 1.00 68.12 97 ALA A N 1
ATOM 794 C CA . ALA A 1 97 ? -35.482 2.011 43.438 1.00 68.12 97 ALA A CA 1
ATOM 795 C C . ALA A 1 97 ? -36.987 1.684 43.443 1.00 68.12 97 ALA A C 1
ATOM 797 O O . ALA A 1 97 ? -37.476 1.050 42.511 1.00 68.12 97 ALA A O 1
ATOM 798 N N . ASN A 1 98 ? -37.690 2.067 44.513 1.00 72.06 98 ASN A N 1
ATOM 799 C CA . ASN A 1 98 ? -39.152 1.991 44.588 1.00 72.06 98 ASN A CA 1
ATOM 800 C C . ASN A 1 98 ? -39.793 3.091 43.719 1.00 72.06 98 ASN A C 1
ATOM 802 O O . ASN A 1 98 ? -39.185 4.152 43.553 1.00 72.06 98 ASN A O 1
ATOM 806 N N . GLU A 1 99 ? -40.976 2.800 43.170 1.00 63.53 99 GLU A N 1
ATOM 807 C CA . GLU A 1 99 ? -41.734 3.630 42.210 1.00 63.53 99 GLU A CA 1
ATOM 808 C C . GLU A 1 99 ? -42.267 4.943 42.811 1.00 63.53 99 GLU A C 1
ATOM 810 O O . GLU A 1 99 ? -42.678 4.937 43.997 1.00 63.53 99 GLU A O 1
#

Radius of gyration: 30.97 Å; Cα contacts (8 Å, |Δi|>4): 9; chains: 1; bounding box: 90×30×73 Å

Solvent-accessible surface area (backbone atoms only — not comparable to full-atom values): 5804 Å² total; per-residue (Å²): 119,71,66,62,55,53,51,52,51,54,52,50,52,55,51,50,51,52,51,55,48,51,54,52,48,50,54,52,49,50,54,47,50,56,52,48,52,57,34,64,75,38,76,83,84,56,66,89,60,54,72,67,60,50,52,52,51,55,51,52,54,51,52,50,52,52,50,54,52,51,52,52,52,50,52,52,51,48,52,50,51,52,52,46,49,71,72,70,54,76,81,78,86,61,92,80,70,78,136

Secondary structure (DSSP, 8-state):
-HHHHHHHHHHHHHHHHHHHHHHHHHHHHHHHHHHHHHHHHTTTT--SS-HHHHHHHHHHHHHHHHHHHHHHHHHHHHHHHHHHHHHH-SPPP-TT---

Sequence (99 aa):
MKWVRINKAKQNLSAEEKRKAEDKERKKAEVRARLEEAARAKKGKKGFMTPDRKKKLRSLLRKKAAEELKREQERKAEERRKIIGQRTGSKKPTEGANE

pLDDT: mean 81.6, std 10.92, range [55.53, 97.0]